Protein 7SO0 (pdb70)

Secondary structure (DSSP, 8-state):
----TT-S-EEEEEESSSS-EEESSEEEETTEEEEPPTT-EEE---HHHHHTSPSSS-EEEEEEEEETTEEEEEEEEEEEES--/---EE-SS--SSPPPGGGEEEEEEE--TTSSS-EEEEEETT--EEEE-TTSHHHHHHHHHHHHHHHS---

Foldseek 3Di:
DFDDQQPDDFFWWDAPDPDTAGAFAWDGGRNDIHGHDFFGKYFPHDVVRVVPDDAPDWDKTFIATGDPRGGHGPVDIGIIGGDD/DLDDADPDADPDADDLQQFDAKDWDPDPVHPDTWIWTQTPVGDTGTHDPPDVSNVVSNVVNVVCVVDPDD

InterPro domains:
  IPR045797 Evasins Class A [PF19429] (38-110)

Structure (mmCIF, N/CA/C/O backbone):
data_7SO0
#
_entry.id   7SO0
#
_cell.length_a   36.785
_cell.length_b   36.785
_cell.length_c   108.682
_cell.angle_alpha   90.000
_cell.angle_beta   90.000
_cell.angle_gamma   120.000
#
_symmetry.space_group_name_H-M   'P 32'
#
loop_
_entity.id
_entity.type
_entity.pdbx_description
1 polymer 'Evasin P974'
2 polymer 'C-C motif chemokine 2'
3 water water
#
loop_
_atom_site.group_PDB
_atom_site.id
_atom_site.type_symbol
_atom_site.label_atom_id
_atom_site.label_alt_id
_atom_site.label_comp_id
_atom_site.label_asym_id
_atom_site.label_entity_id
_atom_site.label_seq_id
_atom_site.pdbx_PDB_ins_code
_atom_site.Cartn_x
_atom_site.Cartn_y
_atom_site.Cartn_z
_atom_site.occupancy
_atom_site.B_iso_or_equiv
_atom_site.auth_seq_id
_atom_site.auth_comp_id
_atom_site.auth_asym_id
_atom_site.auth_atom_id
_atom_site.pdbx_PDB_model_num
ATOM 1 N N . TYR A 1 2 ? 16.82062 -34.82170 -20.87944 1.000 48.98132 2 TYR A N 1
ATOM 2 C CA . TYR A 1 2 ? 16.07139 -33.59635 -21.14423 1.000 45.40058 2 TYR A CA 1
ATOM 3 C C . TYR A 1 2 ? 16.79402 -32.39278 -20.56629 1.000 42.46176 2 TYR A C 1
ATOM 4 O O . TYR A 1 2 ? 16.35552 -31.80162 -19.58111 1.000 45.99786 2 TYR A O 1
ATOM 13 N N . ASP A 1 3 ? 17.90018 -32.02203 -21.19395 1.000 43.43010 3 ASP A N 1
ATOM 14 C CA . ASP A 1 3 ? 18.79689 -31.01963 -20.64460 1.000 47.18796 3 ASP A CA 1
ATOM 15 C C . ASP A 1 3 ? 18.54297 -29.65255 -21.26357 1.000 42.67375 3 ASP A C 1
ATOM 16 O O . ASP A 1 3 ? 18.06449 -29.53428 -22.39399 1.000 50.46215 3 ASP A O 1
ATOM 21 N N . TYR A 1 4 ? 18.86864 -28.61796 -20.49867 1.000 37.92351 4 TYR A N 1
ATOM 22 C CA . TYR A 1 4 ? 18.70975 -27.23927 -20.92439 1.000 32.74081 4 TYR A CA 1
ATOM 23 C C . TYR A 1 4 ? 19.99906 -26.49413 -20.61922 1.000 40.80312 4 TYR A C 1
ATOM 24 O O . TYR A 1 4 ? 20.73646 -26.85682 -19.69845 1.000 39.68006 4 TYR A O 1
ATOM 33 N N . GLY A 1 5 ? 20.27780 -25.46475 -21.41438 1.000 34.55385 5 GLY A N 1
ATOM 34 C CA . GLY A 1 5 ? 21.52168 -24.73788 -21.24992 1.000 32.33924 5 GLY A CA 1
ATOM 35 C C . GLY A 1 5 ? 21.62572 -24.10874 -19.87496 1.000 37.55850 5 GLY A C 1
ATOM 36 O O . GLY A 1 5 ? 20.62730 -23.70691 -19.27135 1.000 35.25640 5 GLY A O 1
ATOM 37 N N . THR A 1 6 ? 22.85828 -24.03032 -19.36655 1.000 33.49846 6 THR A N 1
ATOM 38 C CA . THR A 1 6 ? 23.04131 -23.41751 -18.05634 1.000 32.72877 6 THR A CA 1
ATOM 39 C C . THR A 1 6 ? 22.81902 -21.91283 -18.06414 1.000 34.14404 6 THR A C 1
ATOM 40 O O . THR A 1 6 ? 22.81474 -21.30946 -16.98862 1.000 33.52819 6 THR A O 1
ATOM 44 N N . ASP A 1 7 ? 22.63385 -21.28695 -19.22522 1.000 30.29544 7 ASP A N 1
ATOM 45 C CA . ASP A 1 7 ? 22.37821 -19.85267 -19.26569 1.000 29.36753 7 ASP A CA 1
ATOM 46 C C . ASP A 1 7 ? 20.90339 -19.51789 -19.45666 1.000 29.30017 7 ASP A C 1
ATOM 47 O O . ASP A 1 7 ? 20.57177 -18.35689 -19.72243 1.000 29.79964 7 ASP A O 1
ATOM 52 N N . THR A 1 8 ? 20.01070 -20.49583 -19.31098 1.000 29.01337 8 THR A N 1
ATOM 53 C CA . THR A 1 8 ? 18.60063 -20.30711 -19.62932 1.000 28.23369 8 THR A CA 1
ATOM 54 C C . THR A 1 8 ? 17.70335 -20.14648 -18.40746 1.000 26.31725 8 THR A C 1
ATOM 55 O O . THR A 1 8 ? 16.48624 -19.99728 -18.56814 1.000 24.70350 8 THR A O 1
ATOM 59 N N . CYS A 1 9 ? 18.25339 -20.16337 -17.19770 1.000 26.20344 9 CYS A N 1
ATOM 60 C CA . CYS A 1 9 ? 17.37810 -19.99244 -16.05010 1.000 23.60019 9 CYS A CA 1
ATOM 61 C C . CYS A 1 9 ? 17.06289 -18.51647 -15.82307 1.000 20.22815 9 CYS A C 1
ATOM 62 O O . CYS A 1 9 ? 17.91432 -17.64882 -16.04635 1.000 24.26579 9 CYS A O 1
ATOM 65 N N . PRO A 1 10 ? 15.84805 -18.20810 -15.37004 1.000 22.90477 10 PRO A N 1
ATOM 66 C CA . PRO A 1 10 ? 15.57053 -16.84380 -14.91165 1.000 23.02818 10 PRO A CA 1
ATOM 67 C C . PRO A 1 10 ? 16.46772 -16.49888 -13.73621 1.000 21.46357 10 PRO A C 1
ATOM 68 O O . PRO A 1 10 ? 16.82302 -17.35857 -12.92727 1.000 22.39754 10 PRO A O 1
ATOM 72 N N . PHE A 1 11 ? 16.84060 -15.22381 -13.65235 1.000 21.88809 11 PHE A N 1
ATOM 73 C CA . PHE A 1 11 ? 17.82166 -14.76763 -12.68340 1.000 22.14292 11 PHE A CA 1
ATOM 74 C C . PHE A 1 11 ? 17.22188 -13.71424 -11.75901 1.000 20.91028 11 PHE A C 1
ATOM 75 O O . PHE A 1 11 ? 16.57037 -12.77656 -12.24000 1.000 22.26910 11 PHE A O 1
ATOM 83 N N . PRO A 1 12 ? 17.42365 -13.82128 -10.44402 1.000 23.54273 12 PRO A N 1
ATOM 84 C CA . PRO A 1 12 ? 16.86221 -12.82425 -9.52364 1.000 21.33071 12 PRO A CA 1
ATOM 85 C C . PRO A 1 12 ? 17.44889 -11.44298 -9.77280 1.000 20.59196 12 PRO A C 1
ATOM 86 O O . PRO A 1 12 ? 18.64587 -11.29160 -10.02717 1.000 21.59998 12 PRO A O 1
ATOM 90 N N . VAL A 1 13 ? 16.58704 -10.42639 -9.70154 1.000 21.84816 13 VAL A N 1
ATOM 91 C CA . VAL A 1 13 ? 16.98056 -9.04683 -9.95827 1.000 22.01759 13 VAL A CA 1
ATOM 92 C C . VAL A 1 13 ? 16.36237 -8.13493 -8.90886 1.000 23.89685 13 VAL A C 1
ATOM 93 O O . VAL A 1 13 ? 15.44131 -8.50895 -8.18038 1.000 23.99723 13 VAL A O 1
ATOM 97 N N . LEU A 1 14 ? 16.89215 -6.91533 -8.85527 1.000 22.62469 14 LEU A N 1
ATOM 98 C CA . LEU A 1 14 ? 16.33458 -5.82094 -8.07835 1.000 21.89899 14 LEU A CA 1
ATOM 99 C C . LEU A 1 14 ? 16.16571 -4.62073 -8.99751 1.000 23.33461 14 LEU A C 1
ATOM 100 O O . LEU A 1 14 ? 17.05789 -4.31030 -9.79310 1.000 24.76156 14 LEU A O 1
ATOM 105 N N . ALA A 1 15 ? 15.01559 -3.96403 -8.90305 1.000 23.42732 15 ALA A N 1
ATOM 106 C CA . ALA A 1 15 ? 14.75530 -2.76627 -9.68534 1.000 26.13566 15 ALA A CA 1
ATOM 107 C C . ALA A 1 15 ? 15.31543 -1.53945 -8.97361 1.000 30.17709 15 ALA A C 1
ATOM 108 O O . ALA A 1 15 ? 15.59687 -1.55995 -7.77348 1.000 27.01238 15 ALA A O 1
ATOM 110 N N . ASN A 1 16 ? 15.47774 -0.45964 -9.73204 1.000 26.08530 16 ASN A N 1
ATOM 111 C CA . ASN A 1 16 ? 16.05735 0.76852 -9.20261 1.000 26.88033 16 ASN A CA 1
ATOM 112 C C . ASN A 1 16 ? 15.31385 1.95131 -9.81759 1.000 24.21071 16 ASN A C 1
ATOM 113 O O . ASN A 1 16 ? 14.24878 1.79323 -10.42164 1.000 32.93145 16 ASN A O 1
ATOM 118 N N . LYS A 1 17 ? 15.86630 3.15374 -9.65486 1.000 26.78998 17 LYS A N 1
ATOM 119 C CA . LYS A 1 17 ? 15.27599 4.33514 -10.27381 1.000 31.13478 17 LYS A CA 1
ATOM 120 C C . LYS A 1 17 ? 15.68726 4.52230 -11.72844 1.000 29.78932 17 LYS A C 1
ATOM 121 O O . LYS A 1 17 ? 15.22864 5.48032 -12.35728 1.000 34.99369 17 LYS A O 1
ATOM 125 N N . THR A 1 18 ? 16.52961 3.65225 -12.28104 1.000 27.38475 18 THR A N 1
ATOM 126 C CA . THR A 1 18 ? 16.81048 3.70264 -13.70717 1.000 35.42215 18 THR A CA 1
ATOM 127 C C . THR A 1 18 ? 15.77578 2.86237 -14.45275 1.000 35.62224 18 THR A C 1
ATOM 128 O O . THR A 1 18 ? 14.83200 2.32907 -13.86520 1.000 33.80664 18 THR A O 1
ATOM 132 N N . ASN A 1 19 ? 15.95156 2.73237 -15.76488 1.000 31.24334 19 ASN A N 1
ATOM 133 C CA . ASN A 1 19 ? 15.01572 1.96965 -16.57856 1.000 28.94676 19 ASN A CA 1
ATOM 134 C C . ASN A 1 19 ? 15.34745 0.48542 -16.65463 1.000 31.52955 19 ASN A C 1
ATOM 135 O O . ASN A 1 19 ? 14.62161 -0.25593 -17.32351 1.000 30.19394 19 ASN A O 1
ATOM 140 N N . LYS A 1 20 ? 16.40826 0.02380 -15.99338 1.000 31.50031 20 LYS A N 1
ATOM 141 C CA . LYS A 1 20 ? 16.79224 -1.38118 -16.06430 1.000 29.80026 20 LYS A CA 1
ATOM 142 C C . LYS A 1 20 ? 17.12391 -1.91246 -14.67888 1.000 28.95992 20 LYS A C 1
ATOM 143 O O . LYS A 1 20 ? 17.85585 -1.27107 -13.91914 1.000 27.90894 20 LYS A O 1
ATOM 149 N N . ALA A 1 21 ? 16.57968 -3.08377 -14.35895 1.000 23.35342 21 ALA A N 1
ATOM 150 C CA . ALA A 1 21 ? 16.93198 -3.78202 -13.13660 1.000 24.17713 21 ALA A CA 1
ATOM 151 C C . ALA A 1 21 ? 18.33791 -4.36737 -13.25474 1.000 27.05428 21 ALA A C 1
ATOM 152 O O . ALA A 1 21 ? 18.93579 -4.41909 -14.33463 1.000 25.65564 21 ALA A O 1
ATOM 154 N N . LYS A 1 22 ? 18.87019 -4.81446 -12.12255 1.000 21.93446 22 LYS A N 1
ATOM 155 C CA . LYS A 1 22 ? 20.21104 -5.37561 -12.07983 1.000 23.57227 22 LYS A CA 1
ATOM 156 C C . LYS A 1 22 ? 20.20407 -6.71248 -11.35604 1.000 22.64025 22 LYS A C 1
ATOM 157 O O . LYS A 1 22 ? 19.35691 -6.97698 -10.50026 1.000 21.94457 22 LYS A O 1
ATOM 163 N N . ALA A 1 23 ? 21.18240 -7.54320 -11.69628 1.000 22.47853 23 ALA A N 1
ATOM 164 C CA . ALA A 1 23 ? 21.23505 -8.89886 -11.17415 1.000 19.25735 23 ALA A CA 1
ATOM 165 C C . ALA A 1 23 ? 21.60529 -8.92448 -9.69497 1.000 23.80827 23 ALA A C 1
ATOM 166 O O . ALA A 1 23 ? 22.40910 -8.11775 -9.21768 1.000 25.66952 23 ALA A O 1
ATOM 168 N N . VAL A 1 24 ? 21.02038 -9.87678 -8.97119 1.000 21.49578 24 VAL A N 1
ATOM 169 C CA . VAL A 1 24 ? 21.39511 -10.15104 -7.58540 1.000 24.32530 24 VAL A CA 1
ATOM 170 C C . VAL A 1 24 ? 22.55924 -11.13572 -7.63297 1.000 24.37554 24 VAL A C 1
ATOM 171 O O . VAL A 1 24 ? 22.36498 -12.33489 -7.83985 1.000 25.94653 24 VAL A O 1
ATOM 175 N N . GLY A 1 25 ? 23.77478 -10.63433 -7.44454 1.000 25.45866 25 GLY A N 1
ATOM 176 C CA . GLY A 1 25 ? 24.95172 -11.45600 -7.63779 1.000 30.51427 25 GLY A CA 1
ATOM 177 C C . GLY A 1 25 ? 25.14655 -11.73769 -9.11933 1.000 31.17352 25 GLY A C 1
ATOM 178 O O . GLY A 1 25 ? 24.43131 -11.23138 -9.98517 1.000 30.17491 25 GLY A O 1
ATOM 179 N N . CYS A 1 26 ? 26.13851 -12.57776 -9.41264 1.000 28.02719 26 CYS A N 1
ATOM 180 C CA . CYS A 1 26 ? 26.49650 -12.85317 -10.79966 1.000 27.44527 26 CYS A CA 1
ATOM 181 C C . CYS A 1 26 ? 26.50062 -14.33363 -11.14512 1.000 30.21770 26 CYS A C 1
ATOM 182 O O . CYS A 1 26 ? 26.92121 -14.69557 -12.25122 1.000 29.69291 26 CYS A O 1
ATOM 185 N N . HIS A 1 27 ? 26.04662 -15.20030 -10.24574 1.000 32.93617 27 HIS A N 1
ATOM 186 C CA . HIS A 1 27 ? 26.02760 -16.61904 -10.55591 1.000 29.79901 27 HIS A CA 1
ATOM 187 C C . HIS A 1 27 ? 24.94589 -17.31055 -9.74267 1.000 33.83694 27 HIS A C 1
ATOM 188 O O . HIS A 1 27 ? 24.54057 -16.83353 -8.67898 1.000 30.30982 27 HIS A O 1
ATOM 195 N N . GLN A 1 28 ? 24.48679 -18.44484 -10.26216 1.000 31.16462 28 GLN A N 1
ATOM 196 C CA . GLN A 1 28 ? 23.54257 -19.29807 -9.55912 1.000 30.98688 28 GLN A CA 1
ATOM 197 C C . GLN A 1 28 ? 23.57633 -20.66957 -10.21301 1.000 33.21474 28 GLN A C 1
ATOM 198 O O . GLN A 1 28 ? 24.02324 -20.82240 -11.35337 1.000 30.44072 28 GLN A O 1
ATOM 204 N N . LYS A 1 29 ? 23.11026 -21.66926 -9.47194 1.000 32.13741 29 LYS A N 1
ATOM 205 C CA . LYS A 1 29 ? 22.93703 -22.98933 -10.05738 1.000 33.69239 29 LYS A CA 1
ATOM 206 C C . LYS A 1 29 ? 21.84713 -22.93725 -11.11858 1.000 36.13247 29 LYS A C 1
ATOM 207 O O . LYS A 1 29 ? 20.81036 -22.29234 -10.93807 1.000 31.19330 29 LYS A O 1
ATOM 210 N N . CYS A 1 30 ? 22.09477 -23.60100 -12.24273 1.000 33.23929 30 CYS A N 1
ATOM 211 C CA . CYS A 1 30 ? 21.13021 -23.61333 -13.33531 1.000 30.82607 30 CYS A CA 1
ATOM 212 C C . CYS A 1 30 ? 21.33005 -24.87866 -14.14867 1.000 34.66439 30 CYS A C 1
ATOM 213 O O . CYS A 1 30 ? 22.39156 -25.06372 -14.75229 1.000 33.59744 30 CYS A O 1
ATOM 216 N N . ASN A 1 31 ? 20.31368 -25.74195 -14.15068 1.000 33.26273 31 ASN A N 1
ATOM 217 C CA . ASN A 1 31 ? 20.29359 -26.94246 -14.98408 1.000 38.21746 31 ASN A CA 1
ATOM 218 C C . ASN A 1 31 ? 21.54039 -27.79705 -14.76155 1.000 46.83354 31 ASN A C 1
ATOM 219 O O . ASN A 1 31 ? 22.16047 -28.28662 -15.70861 1.000 47.40397 31 ASN A O 1
ATOM 224 N N . GLY A 1 32 ? 21.91793 -27.96477 -13.49387 1.000 43.66699 32 GLY A N 1
ATOM 225 C CA . GLY A 1 32 ? 23.03429 -28.80819 -13.12222 1.000 51.53629 32 GLY A CA 1
ATOM 226 C C . GLY A 1 32 ? 24.40153 -28.16893 -13.22097 1.000 48.56414 32 GLY A C 1
ATOM 227 O O . GLY A 1 32 ? 25.39644 -28.82497 -12.88361 1.000 53.71663 32 GLY A O 1
ATOM 228 N N . GLY A 1 33 ? 24.48963 -26.91943 -13.66875 1.000 37.91698 33 GLY A N 1
ATOM 229 C CA . GLY A 1 33 ? 25.76942 -26.25234 -13.79555 1.000 42.99889 33 GLY A CA 1
ATOM 230 C C . GLY A 1 33 ? 25.77458 -24.86132 -13.20066 1.000 41.60028 33 GLY A C 1
ATOM 231 O O . GLY A 1 33 ? 24.80990 -24.45616 -12.54554 1.000 39.85190 33 GLY A O 1
ATOM 232 N N . ASP A 1 34 ? 26.85400 -24.11618 -13.42674 1.000 40.99339 34 ASP A N 1
ATOM 233 C CA . ASP A 1 34 ? 27.02075 -22.78125 -12.86282 1.000 40.11029 34 ASP A CA 1
ATOM 234 C C . ASP A 1 34 ? 26.70001 -21.73826 -13.92967 1.000 40.88297 34 ASP A C 1
ATOM 235 O O . ASP A 1 34 ? 27.45842 -21.56235 -14.88929 1.000 42.74162 34 ASP A O 1
ATOM 240 N N . GLN A 1 35 ? 25.57460 -21.05083 -13.75441 1.000 32.57292 35 GLN A N 1
ATOM 241 C CA . GLN A 1 35 ? 25.18421 -19.93771 -14.61257 1.000 29.91293 35 GLN A CA 1
ATOM 242 C C . GLN A 1 35 ? 25.93638 -18.69021 -14.16865 1.000 30.43312 35 GLN A C 1
ATOM 243 O O . GLN A 1 35 ? 25.59712 -18.09023 -13.14601 1.000 33.51892 35 GLN A O 1
ATOM 249 N N . LYS A 1 36 ? 26.96273 -18.30284 -14.92222 1.000 36.56648 36 LYS A N 1
ATOM 250 C CA . LYS A 1 36 ? 27.69698 -17.06729 -14.67552 1.000 29.33903 36 LYS A CA 1
ATOM 251 C C . LYS A 1 36 ? 27.21909 -16.01895 -15.67101 1.000 34.50163 36 LYS A C 1
ATOM 252 O O . LYS A 1 36 ? 27.26748 -16.24708 -16.88370 1.000 32.00275 36 LYS A O 1
ATOM 258 N N . 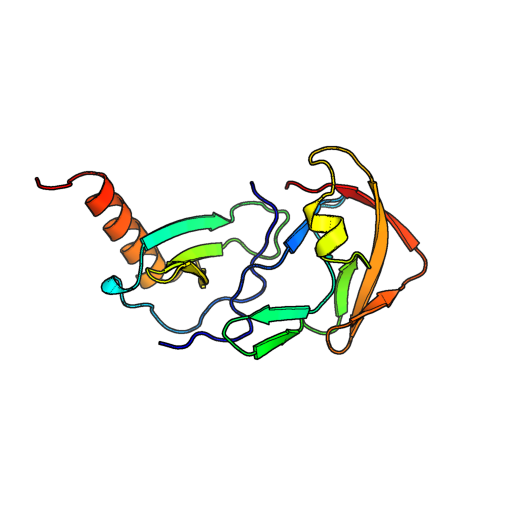LEU A 1 37 ? 26.76811 -14.87489 -15.16925 1.000 29.23115 37 LEU A N 1
ATOM 259 C CA . LEU A 1 37 ? 26.37850 -13.80996 -16.07815 1.000 29.12311 37 LEU A CA 1
ATOM 260 C C . 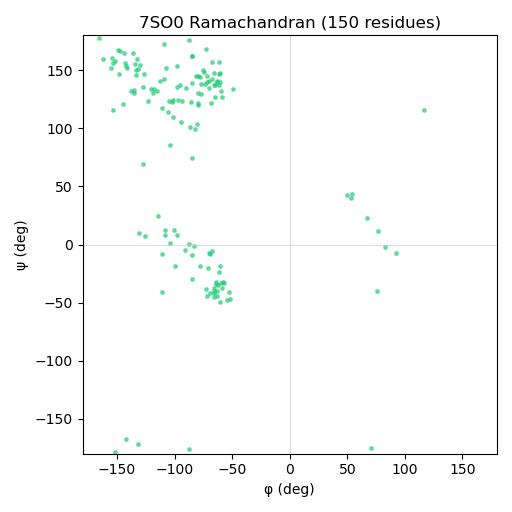LEU A 1 37 ? 27.60579 -13.26472 -16.80817 1.000 33.78973 37 LEU A C 1
ATOM 261 O O . LEU A 1 37 ? 28.74504 -13.39821 -16.35243 1.000 33.07870 37 LEU A O 1
ATOM 266 N N . THR A 1 38 ? 27.36317 -12.65663 -17.96727 1.000 32.28124 38 THR A N 1
ATOM 267 C CA . THR A 1 38 ? 28.46326 -12.17563 -18.79187 1.000 34.89944 38 THR A CA 1
ATOM 268 C C . THR A 1 38 ? 29.24475 -11.08669 -18.06582 1.000 36.09479 38 THR A C 1
ATOM 269 O O . THR A 1 38 ? 28.66999 -10.24775 -17.36592 1.000 30.34230 38 THR A O 1
ATOM 273 N N . ASP A 1 39 ? 30.56922 -11.12574 -18.22196 1.000 38.97114 39 ASP A N 1
ATOM 274 C CA . ASP A 1 39 ? 31.44120 -10.08211 -17.69793 1.000 39.12401 39 ASP A CA 1
ATOM 275 C C . ASP A 1 39 ? 30.92576 -8.70417 -18.09071 1.000 38.00651 39 ASP A C 1
ATOM 276 O O . ASP A 1 39 ? 30.56674 -8.46681 -19.24694 1.000 37.27702 39 ASP A O 1
ATOM 281 N N . GLY A 1 40 ? 30.88943 -7.79629 -17.11955 1.000 34.20981 40 GLY A N 1
ATOM 282 C CA . GLY A 1 40 ? 30.41644 -6.44827 -17.34056 1.000 35.75833 40 GLY A CA 1
ATOM 283 C C . GLY A 1 40 ? 28.94393 -6.23964 -17.06165 1.000 35.15448 40 GLY A C 1
ATOM 284 O O . GLY A 1 40 ? 28.47907 -5.09462 -17.11014 1.000 34.41968 40 GLY A O 1
ATOM 285 N N . THR A 1 41 ? 28.19916 -7.30697 -16.78404 1.000 27.69140 41 THR A N 1
ATOM 286 C CA . THR A 1 41 ? 26.80610 -7.16529 -16.38558 1.000 29.29034 41 THR A CA 1
ATOM 287 C C . THR A 1 41 ? 26.70691 -6.36962 -15.09105 1.000 30.80972 41 THR A C 1
ATOM 288 O O . THR A 1 41 ? 27.49167 -6.56771 -14.16005 1.000 28.96634 41 THR A O 1
ATOM 292 N N . ALA A 1 42 ? 25.74050 -5.45609 -15.03890 1.000 30.00688 42 ALA A N 1
ATOM 293 C CA . ALA A 1 42 ? 25.47730 -4.70474 -13.82076 1.000 26.79108 42 ALA A CA 1
ATOM 294 C C . ALA A 1 42 ? 24.79625 -5.59778 -12.79317 1.000 29.70744 42 ALA A C 1
ATOM 295 O O . ALA A 1 42 ? 23.90055 -6.38000 -13.12477 1.000 27.39165 42 ALA A O 1
ATOM 297 N N . CYS A 1 43 ? 25.22220 -5.47460 -11.53917 1.000 26.40295 43 CYS A N 1
ATOM 298 C CA . CYS A 1 43 ? 24.74153 -6.35809 -10.48990 1.000 24.72722 43 CYS A CA 1
ATOM 299 C C . CYS A 1 43 ? 24.73874 -5.61668 -9.16202 1.000 26.84441 43 CYS A C 1
ATOM 300 O O . CYS A 1 43 ? 25.30920 -4.53004 -9.02528 1.000 24.90109 43 CYS A O 1
ATOM 303 N N . TYR A 1 44 ? 24.08103 -6.22345 -8.17965 1.000 25.15277 44 TYR A N 1
ATOM 304 C CA . TYR A 1 44 ? 24.13179 -5.77940 -6.79642 1.000 26.37539 44 TYR A CA 1
ATOM 305 C C . TYR A 1 44 ? 24.86060 -6.81844 -5.95852 1.000 27.07654 44 TYR A C 1
ATOM 306 O O . TYR A 1 44 ? 24.68179 -8.02515 -6.14846 1.000 26.97366 44 TYR A O 1
ATOM 315 N N . VAL A 1 45 ? 25.67721 -6.33742 -5.02446 1.000 28.55908 45 VAL A N 1
ATOM 316 C CA . VAL A 1 45 ? 26.47725 -7.22566 -4.16230 1.000 27.96299 45 VAL A CA 1
ATOM 317 C C . VAL A 1 45 ? 25.56664 -7.61014 -3.00822 1.000 30.75931 45 VAL A C 1
ATOM 318 O O . VAL A 1 45 ? 25.69190 -7.14462 -1.87226 1.000 29.99247 45 VAL A O 1
ATOM 322 N N . VAL A 1 46 ? 24.61331 -8.48747 -3.30635 1.000 31.28949 46 VAL A N 1
ATOM 323 C CA . VAL A 1 46 ? 23.57604 -8.88807 -2.36639 1.000 29.30136 46 VAL A CA 1
ATOM 324 C C . VAL A 1 46 ? 23.44440 -10.40027 -2.44523 1.000 30.78131 46 VAL A C 1
ATOM 325 O O . VAL A 1 46 ? 23.34535 -10.96057 -3.54092 1.000 32.95675 46 VAL A O 1
ATOM 329 N N . GLU A 1 47 ? 23.46101 -11.06784 -1.29895 1.000 37.86189 47 GLU A N 1
ATOM 330 C CA . GLU A 1 47 ? 23.35108 -12.51604 -1.33009 1.000 38.55429 47 GLU A CA 1
ATOM 331 C C . GLU A 1 47 ? 21.89441 -12.92941 -1.52333 1.000 39.91827 47 GLU A C 1
ATOM 332 O O . GLU A 1 47 ? 20.96683 -12.24846 -1.07759 1.000 34.05904 47 GLU A O 1
ATOM 338 N N . ARG A 1 48 ? 21.70714 -14.02645 -2.26314 1.000 37.21286 48 ARG A N 1
ATOM 339 C CA . ARG A 1 48 ? 20.36945 -14.52856 -2.57461 1.000 43.13722 48 ARG A CA 1
ATOM 340 C C . ARG A 1 48 ? 19.52011 -14.71566 -1.32409 1.000 35.17438 48 ARG A C 1
ATOM 341 O O . ARG A 1 48 ? 18.32241 -14.41307 -1.31850 1.000 38.63270 48 ARG A O 1
ATOM 349 N N . LYS A 1 49 ? 20.13580 -15.22259 -0.26608 1.000 42.80714 49 LYS A N 1
ATOM 350 C CA . LYS A 1 49 ? 19.48423 -15.46037 1.00615 1.000 42.13233 49 LYS A CA 1
ATOM 351 C C . LYS A 1 49 ? 19.01001 -14.16978 1.66641 1.000 43.18970 49 LYS A C 1
ATOM 352 O O . LYS A 1 49 ? 17.97967 -14.16620 2.35174 1.000 39.26750 49 LYS A O 1
ATOM 358 N N . VAL A 1 50 ? 19.74762 -13.07256 1.48820 1.000 42.92412 50 VAL A N 1
ATOM 359 C CA . VAL A 1 50 ? 19.24859 -11.76858 1.92679 1.000 39.52328 50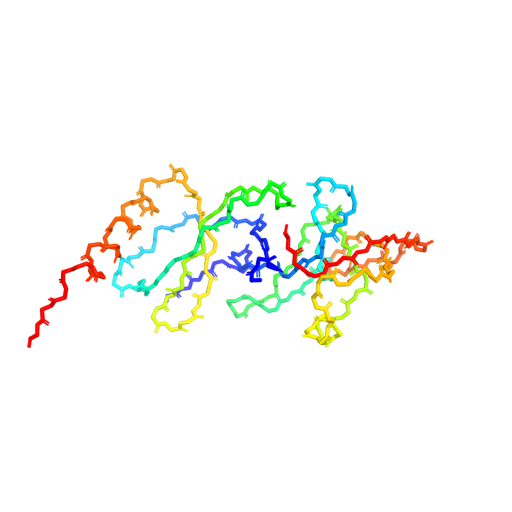 VAL A CA 1
ATOM 360 C C . VAL A 1 50 ? 18.12361 -11.29675 1.01116 1.000 39.49736 50 VAL A C 1
ATOM 361 O O . VAL A 1 50 ? 17.07760 -10.81646 1.46976 1.000 34.95259 50 VAL A O 1
ATOM 365 N N . TRP A 1 51 ? 18.32027 -11.44554 -0.30097 1.000 31.11070 51 TRP A N 1
ATOM 366 C CA . TRP A 1 51 ? 17.30071 -11.05613 -1.26950 1.000 28.47217 51 TRP A CA 1
ATOM 367 C C . TRP A 1 51 ? 15.99317 -11.80547 -1.03096 1.000 27.87432 51 TRP A C 1
ATOM 368 O O . TRP A 1 51 ? 14.90745 -11.22930 -1.17160 1.000 28.48916 51 TRP A O 1
ATOM 379 N N . ASP A 1 52 ? 16.07777 -13.08767 -0.65123 1.000 32.62565 52 ASP A N 1
ATOM 380 C CA . ASP A 1 52 ? 14.87320 -13.88356 -0.41240 1.000 33.73117 52 ASP A CA 1
ATOM 381 C C . ASP A 1 52 ? 13.97200 -13.25968 0.64039 1.000 38.12226 52 ASP A C 1
ATOM 382 O O . ASP A 1 52 ? 12.74519 -13.39200 0.56528 1.000 42.37090 52 ASP A O 1
ATOM 387 N N . ARG A 1 53 ? 14.55444 -12.59212 1.63085 1.000 38.00014 53 ARG A N 1
ATOM 388 C CA . ARG A 1 53 ? 13.80084 -12.05352 2.75165 1.000 38.12422 53 ARG A CA 1
ATOM 389 C C . ARG A 1 53 ? 13.69807 -10.53313 2.71519 1.000 40.82142 53 ARG A C 1
ATOM 390 O O . ARG A 1 53 ? 13.22255 -9.93345 3.68575 1.000 36.86884 53 ARG A O 1
ATOM 398 N N . MET A 1 54 ? 14.12790 -9.88883 1.63049 1.000 32.94297 54 MET A N 1
ATOM 399 C CA . MET A 1 54 ? 13.86920 -8.46151 1.51007 1.000 32.53805 54 MET A CA 1
ATOM 400 C C . MET A 1 54 ? 12.37487 -8.20427 1.40829 1.000 36.90197 54 MET A C 1
ATOM 401 O O . MET A 1 54 ? 11.64623 -8.91172 0.70705 1.000 38.57130 54 MET A O 1
ATOM 406 N N . THR A 1 55 ? 11.92810 -7.18802 2.11908 1.000 31.18064 55 THR A N 1
ATOM 407 C CA . THR A 1 55 ? 10.53669 -6.78174 2.06804 1.000 34.75147 55 THR A CA 1
ATOM 408 C C . THR A 1 55 ? 10.23888 -6.21013 0.69012 1.000 33.58942 55 THR A C 1
ATOM 409 O O . THR A 1 55 ? 10.90794 -5.25703 0.27064 1.000 36.24347 55 THR A O 1
ATOM 413 N N . PRO A 1 56 ? 9.28122 -6.75641 -0.05181 1.000 41.67388 56 PRO A N 1
ATOM 414 C CA . PRO A 1 56 ? 8.96167 -6.18995 -1.36445 1.000 40.15305 56 PRO A CA 1
ATOM 415 C C . PRO A 1 56 ? 8.48269 -4.75281 -1.23523 1.000 44.17858 56 PRO A C 1
ATOM 416 O O . PRO A 1 56 ? 8.04255 -4.30986 -0.17226 1.000 42.26698 56 PRO A O 1
ATOM 420 N N . MET A 1 57 ? 8.62798 -4.01504 -2.33889 1.000 41.15124 57 MET A N 1
ATOM 421 C CA . MET A 1 57 ? 8.16633 -2.63476 -2.48271 1.000 47.50243 57 MET A CA 1
ATOM 422 C C . MET A 1 57 ? 9.05637 -1.61735 -1.76873 1.000 50.79287 57 MET A C 1
ATOM 423 O O . MET A 1 57 ? 9.30477 -0.53781 -2.31157 1.000 56.82608 57 MET A O 1
ATOM 425 N 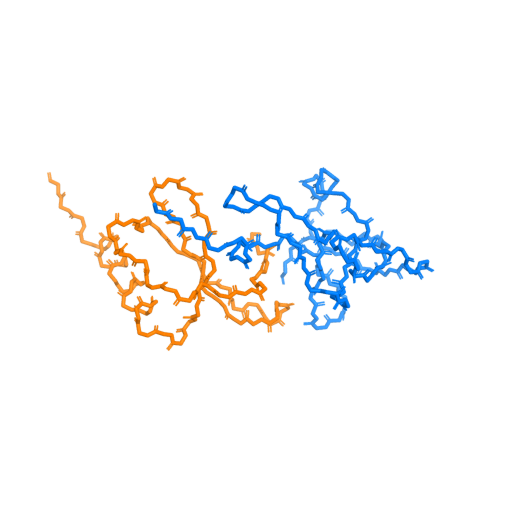N . LEU A 1 58 ? 9.54302 -1.92648 -0.56994 1.000 48.35497 58 LEU A N 1
ATOM 426 C CA . LEU A 1 58 ? 10.33067 -0.95247 0.17409 1.000 37.31252 58 LEU A CA 1
ATOM 427 C C . LEU A 1 58 ? 11.68649 -0.73109 -0.48264 1.000 32.76084 58 LEU A C 1
ATOM 428 O O . LEU A 1 58 ? 12.33238 -1.67302 -0.96166 1.000 33.85735 58 LEU A O 1
ATOM 433 N N . TRP A 1 59 ? 12.11997 0.53045 -0.48033 1.000 33.37960 59 TRP A N 1
ATOM 434 C CA . TRP A 1 59 ? 13.42425 0.88285 -1.01529 1.000 30.32190 59 TRP A CA 1
ATOM 435 C C . TRP A 1 59 ? 14.51193 0.56037 -0.00322 1.000 33.27670 59 TRP A C 1
ATOM 436 O O . TRP A 1 59 ? 14.41752 0.90729 1.17715 1.000 29.48361 59 TRP A O 1
ATOM 447 N N . TYR A 1 60 ? 15.52995 -0.13591 -0.47626 1.000 32.00888 60 TYR A N 1
ATOM 448 C CA . TYR A 1 60 ? 16.73813 -0.40785 0.27481 1.000 32.91560 60 TYR A CA 1
ATOM 449 C C . TYR A 1 60 ? 17.86657 0.39516 -0.32482 1.000 37.73480 60 TYR A C 1
ATOM 450 O O . TYR A 1 60 ? 17.73426 0.97289 -1.41406 1.000 32.73461 60 TYR A O 1
ATOM 459 N N . GLU A 1 61 ? 19.01050 0.37230 0.35233 1.000 29.68320 61 GLU A N 1
ATOM 460 C CA . GLU A 1 61 ? 20.22303 0.82012 -0.31229 1.000 32.97668 61 GLU A CA 1
ATOM 461 C C . GLU A 1 61 ? 21.08017 -0.37941 -0.69327 1.000 33.48041 61 GLU A C 1
ATOM 462 O O . GLU A 1 61 ? 21.51907 -1.15530 0.16467 1.000 38.23665 61 GLU A O 1
ATOM 468 N N . CYS A 1 62 ? 21.38702 -0.47920 -1.97451 1.000 32.40724 62 CYS A N 1
ATOM 469 C CA . CYS A 1 62 ? 22.08934 -1.61818 -2.50082 1.000 32.15674 62 CYS A CA 1
ATOM 470 C C . CYS A 1 62 ? 23.49755 -1.22973 -2.88798 1.000 30.38622 62 CYS A C 1
ATOM 471 O O . CYS A 1 62 ? 23.72485 -0.13102 -3.40276 1.000 30.42145 62 CYS A O 1
ATOM 474 N N . PRO A 1 63 ? 24.44879 -2.12947 -2.64335 1.000 29.66626 63 PRO A N 1
ATOM 475 C CA . PRO A 1 63 ? 25.81049 -1.92962 -3.15923 1.000 29.91426 63 PRO A CA 1
ATOM 476 C C . PRO A 1 63 ? 25.89416 -2.31861 -4.62339 1.000 27.94307 63 PRO A C 1
ATOM 477 O O . PRO A 1 63 ? 25.59472 -3.45799 -4.99625 1.000 27.96012 63 PRO A O 1
ATOM 481 N N . LEU A 1 64 ? 26.29713 -1.36728 -5.46279 1.000 26.25374 64 LEU A N 1
ATOM 482 C CA . LEU A 1 64 ? 26.46306 -1.60436 -6.88804 1.000 28.60355 64 LEU A CA 1
ATOM 483 C C . LEU A 1 64 ? 27.71241 -2.41984 -7.16488 1.000 34.41001 64 LEU A C 1
ATOM 484 O O . LEU A 1 64 ? 28.72197 -2.30282 -6.46754 1.000 31.47815 64 LEU A O 1
ATOM 489 N N . GLY A 1 65 ? 27.64814 -3.21982 -8.22162 1.000 31.98252 65 GLY A N 1
ATOM 490 C CA . GLY A 1 65 ? 28.80572 -3.96552 -8.66152 1.000 34.50375 65 GLY A CA 1
ATOM 491 C C . GLY A 1 65 ? 28.80707 -4.26021 -10.14641 1.000 31.10788 65 GLY A C 1
ATOM 492 O O . GLY A 1 65 ? 27.89094 -3.85907 -10.87016 1.000 30.21052 65 GLY A O 1
ATOM 493 N N . GLU A 1 66 ? 29.83709 -4.97254 -10.60356 1.000 31.35396 66 GLU A N 1
ATOM 494 C CA . GLU A 1 66 ? 29.98999 -5.37629 -11.99490 1.000 34.70703 66 GLU A CA 1
ATOM 495 C C . GLU A 1 66 ? 30.46911 -6.81758 -12.02979 1.000 37.38098 66 GLU A C 1
ATOM 496 O O . GLU A 1 66 ? 31.42007 -7.17040 -11.32616 1.000 36.01234 66 GLU A O 1
ATOM 502 N N . CYS A 1 67 ? 29.82076 -7.64092 -12.84881 1.000 31.97035 67 CYS A N 1
ATOM 503 C CA . CYS A 1 67 ? 30.17545 -9.05079 -12.91812 1.000 33.33484 67 CYS A CA 1
ATOM 504 C C . CYS A 1 67 ? 31.53642 -9.24736 -13.57347 1.000 34.13473 67 CYS A C 1
ATOM 505 O O . CYS A 1 67 ? 31.84300 -8.65142 -14.61082 1.000 35.40076 67 CYS A O 1
ATOM 508 N N . LYS A 1 68 ? 32.35421 -10.09447 -12.95281 1.000 38.99912 68 LYS A N 1
ATOM 509 C CA . LYS A 1 68 ? 33.57915 -10.60260 -13.55972 1.000 39.69551 68 LYS A CA 1
ATOM 510 C C . LYS A 1 68 ? 33.76275 -12.03936 -13.09626 1.000 45.35225 68 LYS A C 1
ATOM 511 O O . LYS A 1 68 ? 33.83586 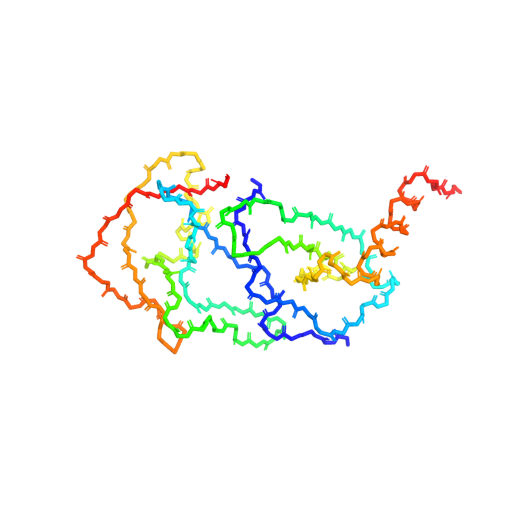-12.29701 -11.89048 1.000 46.61305 68 LYS A O 1
ATOM 513 N N . ASN A 1 69 ? 33.81641 -12.96523 -14.05594 1.000 42.72606 69 ASN A N 1
ATOM 514 C CA . ASN A 1 69 ? 33.92105 -14.40370 -13.79273 1.000 49.93244 69 ASN A CA 1
ATOM 515 C C . ASN A 1 69 ? 32.88177 -14.86715 -12.77310 1.000 48.73393 69 ASN A C 1
ATOM 516 O O . ASN A 1 69 ? 33.17125 -15.65530 -11.87070 1.000 44.53921 69 ASN A O 1
ATOM 521 N N . GLY A 1 70 ? 31.65599 -14.36903 -12.91404 1.000 42.34032 70 GLY A N 1
ATOM 522 C CA . GLY A 1 70 ? 30.56540 -14.81728 -12.07366 1.000 42.02279 70 GLY A CA 1
ATOM 523 C C . GLY A 1 70 ? 30.54578 -14.26218 -10.66842 1.000 38.16641 70 GLY A C 1
ATOM 524 O O . GLY A 1 70 ? 29.77346 -14.75564 -9.83977 1.000 36.92507 70 GLY A O 1
ATOM 525 N N . VAL A 1 71 ? 31.36184 -13.25537 -10.36940 1.000 38.36044 71 VAL A N 1
ATOM 526 C CA . VAL A 1 71 ? 31.38446 -12.60850 -9.06322 1.000 37.66163 71 VAL A CA 1
ATOM 527 C C . VAL A 1 71 ? 30.99213 -11.15149 -9.25541 1.000 33.42640 71 VAL A C 1
ATOM 528 O O . VAL A 1 71 ? 31.48894 -10.48870 -10.17331 1.000 34.20360 71 VAL A O 1
ATOM 532 N N . CYS A 1 72 ? 30.09694 -10.65819 -8.40254 1.000 31.47192 72 CYS A N 1
ATOM 533 C CA . CYS A 1 72 ? 29.70066 -9.25184 -8.43905 1.000 30.23644 72 CYS A CA 1
ATOM 534 C C . CYS A 1 72 ? 30.74469 -8.44272 -7.68231 1.000 34.51267 72 CYS A C 1
ATOM 535 O O . CYS A 1 72 ? 30.73379 -8.38286 -6.45042 1.000 36.02841 72 CYS A O 1
ATOM 538 N N . GLU A 1 73 ? 31.65644 -7.82051 -8.42426 1.000 37.14475 73 GLU A N 1
ATOM 539 C CA . GLU A 1 73 ? 32.75518 -7.08144 -7.81918 1.000 42.28698 73 GLU A CA 1
ATOM 540 C C . GLU A 1 73 ? 32.27547 -5.73084 -7.30436 1.000 42.74169 73 GLU A C 1
ATOM 541 O O . GLU A 1 73 ? 31.62689 -4.97144 -8.03041 1.000 32.79329 73 GLU A O 1
ATOM 547 N N . ASP A 1 74 ? 32.61264 -5.43712 -6.04961 1.000 38.63252 74 ASP A N 1
ATOM 548 C CA . ASP A 1 74 ? 32.13177 -4.23799 -5.37490 1.000 36.45361 74 ASP A CA 1
ATOM 549 C C . ASP A 1 74 ? 32.66625 -2.97600 -6.03953 1.000 42.97925 74 ASP A C 1
ATOM 550 O O . ASP A 1 74 ? 33.87844 -2.81334 -6.20571 1.000 42.80115 74 ASP A O 1
ATOM 555 N N . LEU A 1 75 ? 31.75898 -2.06897 -6.40154 1.000 36.72619 75 LEU A N 1
ATOM 556 C CA . LEU A 1 75 ? 32.13926 -0.78611 -6.97677 1.000 39.31745 75 LEU A CA 1
ATOM 557 C C . LEU A 1 75 ? 32.15002 0.34543 -5.95934 1.000 44.10741 75 LEU A C 1
ATOM 558 O O . LEU A 1 75 ? 32.31276 1.50655 -6.34948 1.000 44.20180 75 LEU A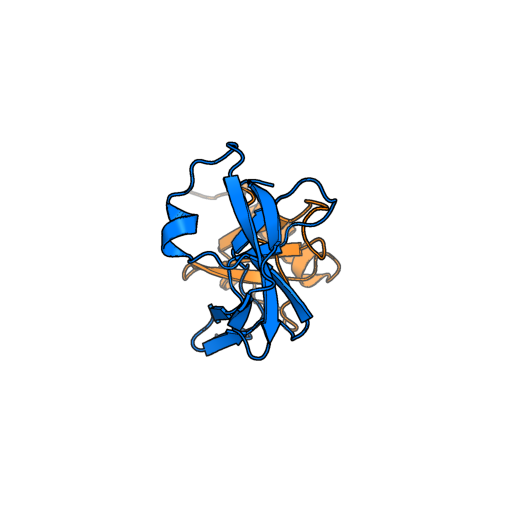 O 1
ATOM 563 N N . ARG A 1 76 ? 31.99580 0.03413 -4.67051 1.000 36.98286 76 ARG A N 1
ATOM 564 C CA . ARG A 1 76 ? 32.05202 1.03633 -3.60712 1.000 40.66562 76 ARG A CA 1
ATOM 565 C C . ARG A 1 76 ? 31.09013 2.19051 -3.88471 1.000 46.97306 76 ARG A C 1
ATOM 566 O O . ARG A 1 76 ? 31.40735 3.36351 -3.67204 1.000 46.11774 76 ARG A O 1
ATOM 568 N N . LYS A 1 77 ? 29.90484 1.84848 -4.38806 1.000 42.67173 77 LYS A N 1
ATOM 569 C CA . LYS A 1 77 ? 28.83754 2.80642 -4.63590 1.000 41.82672 77 LYS A CA 1
ATOM 570 C C . LYS A 1 77 ? 27.50057 2.18515 -4.26695 1.000 39.04952 77 LYS A C 1
ATOM 571 O O . LYS A 1 77 ? 27.31842 0.97037 -4.34439 1.000 36.25406 77 LYS A O 1
ATOM 577 N N . LYS A 1 78 ? 26.55881 3.04173 -3.89127 1.000 40.89899 78 LYS A N 1
ATOM 578 C CA . LYS A 1 78 ? 25.25748 2.63952 -3.37293 1.000 36.26791 78 LYS A CA 1
ATOM 579 C C . LYS A 1 78 ? 24.14574 3.31087 -4.16481 1.000 39.05405 78 LYS A C 1
ATOM 580 O O . LYS A 1 78 ? 24.29733 4.45257 -4.61182 1.000 41.64360 78 LYS A O 1
ATOM 586 N N . GLU A 1 79 ? 23.01420 2.61837 -4.32446 1.000 30.35461 79 GLU A N 1
ATOM 587 C CA . GLU A 1 79 ? 21.87076 3.26404 -4.95378 1.000 32.84047 79 GLU A CA 1
ATOM 588 C C . GLU A 1 79 ? 20.58261 2.60807 -4.48396 1.000 31.05480 79 GLU A C 1
ATOM 589 O O . GLU A 1 79 ? 20.57050 1.47197 -3.99611 1.000 31.36513 79 GLU A O 1
ATOM 595 N N . ASP A 1 80 ? 19.49491 3.35509 -4.65470 1.000 35.55645 80 ASP A N 1
ATOM 596 C CA . ASP A 1 80 ? 18.16915 2.88382 -4.28563 1.000 28.95497 80 ASP A CA 1
ATOM 597 C C . ASP A 1 80 ? 17.81188 1.62119 -5.06132 1.000 30.55758 80 ASP A C 1
ATOM 598 O O . ASP A 1 80 ? 17.96053 1.56452 -6.28471 1.000 32.29779 80 ASP A O 1
ATOM 603 N N . CYS A 1 81 ? 17.32442 0.60769 -4.34615 1.000 29.24875 81 CYS A N 1
ATOM 604 C CA . CYS A 1 81 ? 16.89881 -0.63367 -4.98138 1.000 29.95307 81 CYS A CA 1
ATOM 605 C C . CYS A 1 81 ? 15.65958 -1.17318 -4.28445 1.000 37.26167 81 CYS A C 1
ATOM 606 O O . CYS A 1 81 ? 15.44241 -0.93616 -3.09478 1.000 28.86150 81 CYS A O 1
ATOM 609 N N . ARG A 1 82 ? 14.87325 -1.94018 -5.03617 1.000 29.03709 82 ARG A N 1
ATOM 610 C CA . ARG A 1 82 ? 13.68336 -2.61472 -4.52722 1.000 28.26323 82 ARG A CA 1
ATOM 611 C C . ARG A 1 82 ? 13.43079 -3.93592 -5.24247 1.000 31.96746 82 ARG A C 1
ATOM 612 O O . ARG A 1 82 ? 13.72740 -4.09469 -6.42808 1.000 26.90196 82 ARG A O 1
ATOM 620 N N . LYS A 1 83 ? 12.88475 -4.88531 -4.47931 1.000 28.40635 83 LYS A N 1
ATOM 621 C CA . LYS A 1 83 ? 12.43677 -6.17808 -4.98681 1.000 26.45129 83 LYS A CA 1
ATOM 622 C C . LYS A 1 83 ? 11.01206 -6.05928 -5.51554 1.000 30.75692 83 LYS A C 1
ATOM 623 O O . LYS A 1 83 ? 10.09716 -5.68971 -4.77110 1.000 31.56930 83 LYS A O 1
ATOM 629 N N . GLY A 1 84 ? 10.81991 -6.41029 -6.78276 1.000 38.20804 84 GLY A N 1
ATOM 630 C CA . GLY A 1 84 ? 9.53712 -6.23352 -7.43093 1.000 41.68194 84 GLY A CA 1
ATOM 631 C C . GLY A 1 84 ? 9.65127 -5.24791 -8.57291 1.000 49.04415 84 GLY A C 1
ATOM 632 O O . GLY A 1 84 ? 9.95652 -4.07101 -8.35708 1.000 42.43657 84 GLY A O 1
ATOM 633 N N . ASN A 1 85 ? 9.42978 -5.71721 -9.79420 1.000 45.22815 85 ASN A N 1
ATOM 634 C CA . ASN A 1 85 ? 9.60306 -4.87235 -10.96373 1.000 47.97104 85 ASN A CA 1
ATOM 635 C C . ASN A 1 85 ? 8.31623 -4.11954 -11.27903 1.000 47.97207 85 ASN A C 1
ATOM 636 O O . ASN A 1 85 ? 8.32212 -3.16616 -12.05527 1.000 56.92296 85 ASN A O 1
ATOM 641 N N . ALA B 2 7 ? 5.93351 -10.37754 -7.69107 1.000 54.73631 7 ALA B N 1
ATOM 642 C CA . ALA B 2 7 ? 5.83163 -11.57261 -8.52279 1.000 55.19464 7 ALA B CA 1
ATOM 643 C C . ALA B 2 7 ? 6.75954 -11.47998 -9.73148 1.000 52.35567 7 ALA B C 1
ATOM 644 O O . ALA B 2 7 ? 7.12138 -12.49213 -10.33004 1.000 51.16072 7 ALA B O 1
ATOM 646 N N . ALA B 2 8 ? 7.13753 -10.25494 -10.08733 1.000 55.07566 8 ALA B N 1
ATOM 647 C CA . ALA B 2 8 ? 8.07366 -9.99918 -11.18140 1.000 48.25157 8 ALA B CA 1
ATOM 648 C C . ALA B 2 8 ? 9.41488 -9.63512 -10.55100 1.000 40.15564 8 ALA B C 1
ATOM 649 O O . ALA B 2 8 ? 9.73312 -8.46174 -10.35150 1.000 38.18733 8 ALA B O 1
ATOM 651 N N . VAL B 2 9 ? 10.20697 -10.65879 -10.22967 1.000 33.29896 9 VAL B N 1
ATOM 652 C CA . VAL B 2 9 ? 11.44583 -10.45952 -9.48455 1.000 28.16150 9 VAL B CA 1
ATOM 653 C C . VAL B 2 9 ? 12.60588 -11.17691 -10.16538 1.000 25.62891 9 VAL B C 1
ATOM 654 O O . VAL B 2 9 ? 13.69519 -11.29561 -9.59441 1.000 25.94939 9 VAL B O 1
ATOM 658 N N . THR B 2 10 ? 12.38567 -11.67280 -11.38088 1.000 26.10502 10 THR B N 1
ATOM 659 C CA . THR B 2 10 ? 13.43711 -12.31608 -12.15220 1.000 20.71645 10 THR B CA 1
ATOM 660 C C . THR B 2 10 ? 13.44247 -11.77076 -13.57366 1.000 23.07327 10 THR B C 1
ATOM 661 O O . THR B 2 10 ? 12.45205 -11.21160 -14.05475 1.000 24.84168 10 THR B O 1
ATOM 665 N N . CYS B 2 11 ? 14.58487 -11.94102 -14.23953 1.000 20.96015 11 CYS B N 1
ATOM 666 C CA . CYS B 2 11 ? 14.74500 -11.58087 -15.64166 1.000 18.74509 11 CYS B CA 1
ATOM 667 C C . CYS B 2 11 ? 15.44660 -12.71174 -16.37656 1.000 22.00868 11 CYS B C 1
ATOM 668 O O . CYS B 2 11 ? 16.18766 -13.50071 -15.78861 1.000 20.98847 11 CYS B O 1
ATOM 671 N N . CYS B 2 12 ? 15.21490 -12.76884 -17.68203 1.000 21.46407 12 CYS B N 1
ATOM 672 C CA . CYS B 2 12 ? 15.88771 -13.71797 -18.55526 1.000 24.34833 12 CYS B CA 1
ATOM 673 C C . CYS B 2 12 ? 17.07233 -13.03497 -19.21802 1.000 28.29716 12 CYS B C 1
ATOM 674 O O . CYS B 2 12 ? 16.91267 -11.99230 -19.85963 1.000 26.66873 12 CYS B O 1
ATOM 677 N N . TYR B 2 13 ? 18.25737 -13.62193 -19.06027 1.000 24.70313 13 TYR B N 1
ATOM 678 C CA . TYR B 2 13 ? 19.45890 -13.06946 -19.66757 1.000 25.42688 13 TYR B CA 1
ATOM 679 C C . TYR B 2 13 ? 19.86289 -13.76958 -20.95700 1.000 30.04227 13 TYR B C 1
ATOM 680 O O . TYR B 2 13 ? 20.62477 -13.19308 -21.74052 1.000 28.57497 13 TYR B O 1
ATOM 689 N N . ASN B 2 14 ? 19.37225 -14.98304 -21.19659 1.000 27.88953 14 ASN B N 1
ATOM 690 C CA . ASN B 2 14 ? 19.53317 -15.66195 -22.47366 1.000 24.91077 14 ASN B CA 1
ATOM 691 C C . ASN B 2 14 ? 18.26835 -16.45760 -22.75891 1.000 30.64815 14 ASN B C 1
ATOM 692 O O . ASN B 2 14 ? 17.43744 -16.67455 -21.87471 1.000 29.39108 14 ASN B O 1
ATOM 697 N N . PHE B 2 15 ? 18.11725 -16.88411 -24.01120 1.000 25.33617 15 PHE B N 1
ATOM 698 C CA . PHE B 2 15 ? 17.03622 -17.77517 -24.40640 1.000 22.96910 15 PHE B CA 1
ATOM 699 C C . PHE B 2 15 ? 17.58657 -19.16661 -24.67471 1.000 25.67538 15 PHE B C 1
ATOM 700 O O . PHE B 2 15 ? 18.73823 -19.32660 -25.08962 1.000 27.33950 15 PHE B O 1
ATOM 708 N N . THR B 2 16 ? 16.74567 -20.17348 -24.46645 1.000 22.35982 16 THR B N 1
ATOM 709 C CA . THR B 2 16 ? 17.06684 -21.48986 -24.98439 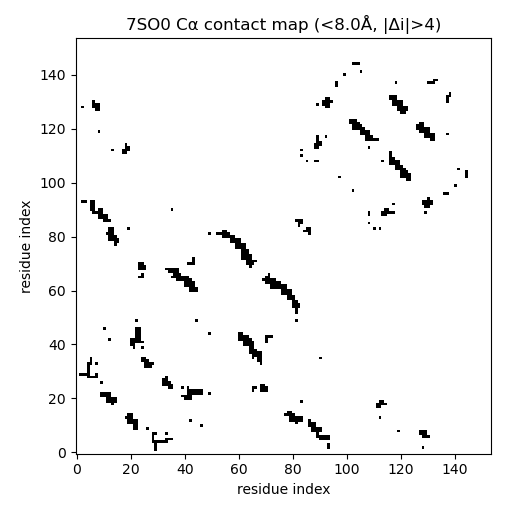1.000 23.52039 16 THR B CA 1
ATOM 710 C C . THR B 2 16 ? 17.05924 -21.44481 -26.50839 1.000 26.28503 16 THR B C 1
ATOM 711 O O . THR B 2 16 ? 16.32746 -20.66733 -27.12946 1.000 28.01522 16 THR B O 1
ATOM 715 N N . ASN B 2 17 ? 17.92383 -22.25491 -27.11030 1.000 27.43120 17 ASN B N 1
ATOM 716 C CA . ASN B 2 17 ? 18.08216 -22.27918 -28.55850 1.000 26.21545 17 ASN B CA 1
ATOM 717 C C . ASN B 2 17 ? 17.51129 -23.54141 -29.19199 1.000 34.54861 17 ASN B C 1
ATOM 718 O O . ASN B 2 17 ? 17.76836 -23.80997 -30.37426 1.000 32.13419 17 ASN B O 1
ATOM 723 N N . ARG B 2 18 ? 16.73460 -24.31433 -28.43819 1.000 32.00949 18 ARG B N 1
ATOM 724 C CA . ARG B 2 18 ? 16.10246 -25.52257 -28.94027 1.000 33.11594 18 ARG B CA 1
ATOM 725 C C . ARG B 2 18 ? 14.64001 -25.54295 -28.52189 1.000 37.64357 18 ARG B C 1
ATOM 726 O O . ARG B 2 18 ? 14.26749 -24.99205 -27.48353 1.000 32.65579 18 ARG B O 1
ATOM 728 N N . LYS B 2 19 ? 13.81281 -26.18279 -29.34145 1.000 35.96288 19 LYS B N 1
ATOM 729 C CA . LYS B 2 19 ? 12.39965 -26.30480 -29.02218 1.000 36.39732 19 LYS B CA 1
ATOM 730 C C . LYS B 2 19 ? 12.19908 -27.28441 -27.87464 1.000 34.53637 19 LYS B C 1
ATOM 731 O O . LYS B 2 19 ? 12.86063 -28.32380 -27.79959 1.000 39.49493 19 LYS B O 1
ATOM 733 N N . ILE B 2 20 ? 11.28833 -26.94350 -26.97036 1.000 33.63531 20 ILE B N 1
ATOM 734 C CA . ILE B 2 20 ? 10.83518 -27.86471 -25.93627 1.000 33.90361 20 ILE B CA 1
ATOM 735 C C . ILE B 2 20 ? 9.58956 -28.57350 -26.45029 1.000 38.57736 20 ILE B C 1
ATOM 736 O O . ILE B 2 20 ? 8.60694 -27.91597 -26.82338 1.000 42.75794 20 ILE B O 1
ATOM 741 N N . SER B 2 21 ? 9.62366 -29.91043 -26.47147 1.000 39.38115 21 SER B N 1
ATOM 742 C CA . SER B 2 21 ? 8.43021 -30.67111 -26.82695 1.000 41.94790 21 SER B CA 1
ATOM 743 C C . SER B 2 21 ? 7.33093 -30.36334 -25.84453 1.000 43.36726 21 SER B C 1
ATOM 744 O O . SER B 2 21 ? 7.57917 -30.28566 -24.64402 1.000 40.62534 21 SER B O 1
ATOM 747 N N . VAL B 2 22 ? 6.10221 -30.22725 -26.35388 1.000 42.93590 22 VAL B N 1
ATOM 748 C CA . VAL B 2 22 ? 5.04355 -29.66082 -25.52198 1.000 45.23179 22 VAL B CA 1
ATOM 749 C C . VAL B 2 22 ? 4.62009 -30.62188 -24.41353 1.000 42.27037 22 VAL B C 1
ATOM 750 O O . VAL B 2 22 ? 4.05278 -30.19247 -23.39763 1.000 41.63828 22 VAL B O 1
ATOM 754 N N . GLN B 2 23 ? 4.90490 -31.91605 -24.57580 1.000 40.54506 23 GLN B N 1
ATOM 755 C CA . GLN B 2 23 ? 4.64446 -32.88905 -23.52218 1.000 39.04882 23 GLN B CA 1
ATOM 756 C C . GLN B 2 23 ? 5.43019 -32.58645 -22.25169 1.000 40.19088 23 GLN B C 1
ATOM 757 O O . GLN B 2 23 ? 5.02257 -33.01732 -21.16591 1.000 39.38953 23 GLN B O 1
ATOM 759 N N . ARG B 2 24 ? 6.54509 -31.86212 -22.36146 1.000 34.23588 24 ARG B N 1
ATOM 760 C CA . ARG B 2 24 ? 7.33776 -31.47624 -21.20247 1.000 37.47484 24 ARG B CA 1
ATOM 761 C C . ARG B 2 24 ? 6.83943 -30.20457 -20.53321 1.000 33.13313 24 ARG B C 1
ATOM 762 O O . ARG B 2 24 ? 7.32521 -29.86828 -19.45066 1.000 34.72891 24 ARG B O 1
ATOM 770 N N . LEU B 2 25 ? 5.89930 -29.48915 -21.14136 1.000 34.31589 25 LEU B N 1
ATOM 771 C CA . LEU B 2 25 ? 5.52397 -28.15893 -20.68350 1.000 34.43857 25 LEU B CA 1
ATOM 772 C C . LEU B 2 25 ? 4.31107 -28.22328 -19.76355 1.000 32.59230 25 LEU B C 1
ATOM 773 O O . LEU B 2 25 ? 3.34463 -28.94293 -20.03364 1.000 34.17710 25 LEU B O 1
ATOM 778 N N . ALA B 2 26 ? 4.36845 -27.46132 -18.67491 1.000 29.77850 26 ALA B N 1
ATOM 779 C CA . ALA B 2 26 ? 3.29671 -27.40310 -17.68802 1.000 33.95320 26 ALA B CA 1
ATOM 780 C C . ALA B 2 26 ? 2.56831 -26.07012 -17.66672 1.000 33.82140 26 ALA B C 1
ATOM 781 O O . ALA B 2 26 ? 1.34255 -26.04428 -17.52914 1.000 36.60330 26 ALA B O 1
ATOM 783 N N . SER B 2 27 ? 3.29165 -24.96337 -17.79152 1.000 29.12770 27 SER B N 1
ATOM 784 C CA . SER B 2 27 ? 2.70689 -23.62719 -17.73085 1.000 29.18280 27 SER B CA 1
ATOM 785 C C . SER B 2 27 ? 3.74658 -22.64464 -18.25494 1.000 28.44313 27 SER B C 1
ATOM 786 O O . SER B 2 27 ? 4.87257 -23.02509 -18.58987 1.000 26.73380 27 SER B O 1
ATOM 789 N N . TYR B 2 28 ? 3.36681 -21.37037 -18.31622 1.000 28.49042 28 TYR B N 1
ATOM 790 C CA . TYR B 2 28 ? 4.29744 -20.34749 -18.76398 1.000 25.31687 28 TYR B CA 1
ATOM 791 C C . TYR B 2 28 ? 3.93180 -19.01782 -18.12693 1.000 27.27201 28 TYR B C 1
ATOM 792 O O . TYR B 2 28 ? 2.79549 -18.79586 -17.69676 1.000 30.21150 28 TYR B O 1
ATOM 801 N N . ARG B 2 29 ? 4.92446 -18.13654 -18.07237 1.000 27.56077 29 ARG B N 1
ATOM 802 C CA . ARG B 2 29 ? 4.74688 -16.75448 -17.66067 1.000 30.04247 29 ARG B CA 1
ATOM 803 C C . ARG B 2 29 ? 5.48326 -15.87646 -18.65887 1.000 26.82579 29 ARG B C 1
ATOM 804 O O . ARG B 2 29 ? 6.51737 -16.27582 -19.19994 1.000 30.45572 29 ARG B O 1
ATOM 806 N N . ARG B 2 30 ? 4.94153 -14.69516 -18.92008 1.000 30.93813 30 ARG B N 1
ATOM 807 C CA . ARG B 2 30 ? 5.57931 -13.74914 -19.82136 1.000 28.90126 30 ARG B CA 1
ATOM 808 C C . ARG B 2 30 ? 6.35971 -12.71906 -19.01808 1.000 34.78008 30 ARG B C 1
ATOM 809 O O . ARG B 2 30 ? 5.87438 -12.21210 -18.00208 1.000 32.12821 30 ARG B O 1
ATOM 811 N N . ILE B 2 31 ? 7.57983 -12.43585 -19.46377 1.000 30.76857 31 ILE B N 1
ATOM 812 C CA . ILE B 2 31 ? 8.33630 -11.27566 -19.00959 1.000 33.34287 31 ILE B CA 1
ATOM 813 C C . ILE B 2 31 ? 8.07554 -10.16608 -20.01365 1.000 28.59764 31 ILE B C 1
ATOM 814 O O . ILE B 2 31 ? 8.61138 -10.18729 -21.12695 1.000 29.89476 31 ILE B O 1
ATOM 819 N N . THR B 2 32 ? 7.26018 -9.18912 -19.63089 1.000 31.85057 32 THR B N 1
ATOM 820 C CA . THR B 2 32 ? 7.04284 -8.02183 -20.46648 1.000 39.70437 32 THR B CA 1
ATOM 821 C C . THR B 2 32 ? 7.64818 -6.76048 -19.87551 1.000 37.96330 32 THR B C 1
ATOM 822 O O . THR B 2 32 ? 7.67671 -5.72992 -20.55673 1.000 42.37863 32 THR B O 1
ATOM 826 N N . SER B 2 33 ? 8.14289 -6.82371 -18.64024 1.000 37.63856 33 SER B N 1
ATOM 827 C CA . SER B 2 33 ? 8.71476 -5.65534 -17.98653 1.000 42.43459 33 SER B CA 1
ATOM 828 C C . SER B 2 33 ? 9.88151 -5.09895 -18.78843 1.000 35.23121 33 SER B C 1
ATOM 829 O O . SER B 2 33 ? 10.82458 -5.82195 -19.12229 1.000 30.99854 33 SER B O 1
ATOM 832 N N . SER B 2 34 ? 9.81507 -3.80132 -19.09039 1.000 33.22716 34 SER B N 1
ATOM 833 C CA . SER B 2 34 ? 10.93410 -3.11618 -19.72139 1.000 33.04779 34 SER B CA 1
ATOM 834 C C . SER B 2 34 ? 12.13842 -2.99594 -18.79995 1.000 33.33224 34 SER B C 1
ATOM 835 O O . SER B 2 34 ? 13.18846 -2.52107 -19.24249 1.000 31.47191 34 SER B O 1
ATOM 838 N N . LYS B 2 35 ? 12.01690 -3.40164 -17.53568 1.000 29.67722 35 LYS B N 1
ATOM 839 C CA . LYS B 2 35 ? 13.16650 -3.37410 -16.64358 1.000 27.53112 35 LYS B CA 1
ATOM 840 C C . LYS B 2 35 ? 14.11919 -4.53503 -16.88868 1.000 24.39612 35 LYS B C 1
ATOM 841 O O . LYS B 2 35 ? 15.28485 -4.45725 -16.48610 1.000 28.09458 35 LYS B O 1
ATOM 847 N N . CYS B 2 36 ? 13.66271 -5.58698 -17.55635 1.000 23.20549 36 CYS B N 1
ATOM 848 C CA . CYS B 2 36 ? 14.50995 -6.71834 -17.89966 1.000 24.13041 36 CYS B CA 1
ATOM 849 C C . CYS B 2 36 ? 15.25806 -6.42905 -19.19681 1.000 24.81637 36 CYS B C 1
ATOM 850 O O . CYS B 2 36 ? 14.88857 -5.52897 -19.94971 1.000 25.79827 36 CYS B O 1
ATOM 853 N N . PRO B 2 37 ? 16.33263 -7.17391 -19.48394 1.000 31.56124 37 PRO B N 1
ATOM 854 C CA . PRO B 2 37 ? 17.10309 -6.89300 -20.70917 1.000 34.72154 37 PRO B CA 1
ATOM 855 C C . PRO B 2 37 ? 16.30949 -7.11403 -21.97914 1.000 36.03922 37 PRO B C 1
ATOM 856 O O . PRO B 2 37 ? 16.54046 -6.42329 -22.97937 1.000 38.87846 37 PRO B O 1
ATOM 860 N N . LYS B 2 38 ? 15.38207 -8.06439 -21.97029 1.000 30.80212 38 LYS B N 1
ATOM 861 C CA . LYS B 2 38 ? 14.60418 -8.39002 -23.15299 1.000 33.12919 38 LYS B CA 1
ATOM 862 C C . LYS B 2 38 ? 13.29776 -9.01588 -22.70230 1.000 30.93602 38 LYS B C 1
ATOM 863 O O . LYS B 2 38 ? 13.22953 -9.62998 -21.63524 1.000 28.29625 38 LYS B O 1
ATOM 865 N N . GLU B 2 39 ? 12.26213 -8.84404 -23.51760 1.000 31.56705 39 GLU B N 1
ATOM 866 C CA . GLU B 2 39 ? 11.01810 -9.55637 -23.27413 1.000 31.51914 39 GLU B CA 1
ATOM 867 C C . GLU B 2 39 ? 11.23625 -11.04708 -23.49669 1.000 27.97142 39 GLU B C 1
ATOM 868 O O . GLU B 2 39 ? 11.99420 -11.45744 -24.38098 1.000 28.81392 39 GLU B O 1
ATOM 874 N N . ALA B 2 40 ? 10.59106 -11.86008 -22.66698 1.000 27.71856 40 ALA B N 1
ATOM 875 C CA . ALA B 2 40 ? 10.85509 -13.28897 -22.66296 1.000 24.22707 40 ALA B CA 1
ATOM 876 C C . ALA B 2 40 ? 9.58019 -14.04114 -22.32021 1.000 25.16498 40 ALA B C 1
ATOM 877 O O . ALA B 2 40 ? 8.58831 -13.46500 -21.86639 1.000 25.71675 40 ALA B O 1
ATOM 879 N N . VAL B 2 41 ? 9.61900 -15.34596 -22.56333 1.000 22.17444 41 VAL B N 1
ATOM 880 C CA . VAL B 2 41 ? 8.63641 -16.28774 -22.04459 1.000 28.06346 41 VAL B CA 1
ATOM 881 C C . VAL B 2 41 ? 9.38332 -17.28165 -21.16870 1.000 24.84448 41 VAL B C 1
ATOM 882 O O . VAL B 2 41 ? 10.41417 -17.82133 -21.58711 1.000 24.95410 41 VAL B O 1
ATOM 886 N N . ILE B 2 42 ? 8.88900 -17.50301 -19.95034 1.000 21.85521 42 ILE B N 1
ATOM 887 C CA . ILE B 2 42 ? 9.44870 -18.50890 -19.05349 1.000 22.14177 42 ILE B CA 1
ATOM 888 C C . ILE B 2 42 ? 8.49878 -19.69388 -19.01982 1.000 25.21863 42 ILE B C 1
ATOM 889 O O . ILE B 2 42 ? 7.37864 -19.58612 -18.50461 1.000 26.66034 42 ILE B O 1
ATOM 894 N N . PHE B 2 43 ? 8.95654 -20.82878 -19.53634 1.000 24.53857 43 PHE B N 1
ATOM 895 C CA . PHE B 2 43 ? 8.20339 -22.06860 -19.44955 1.000 21.58764 43 PHE B CA 1
ATOM 896 C C . PHE B 2 43 ? 8.57755 -22.81155 -18.17829 1.000 25.23353 43 PHE B C 1
ATOM 897 O O . PHE B 2 43 ? 9.75835 -22.93322 -17.84026 1.000 26.24767 43 PHE B O 1
ATOM 905 N N . LYS B 2 44 ? 7.56397 -23.30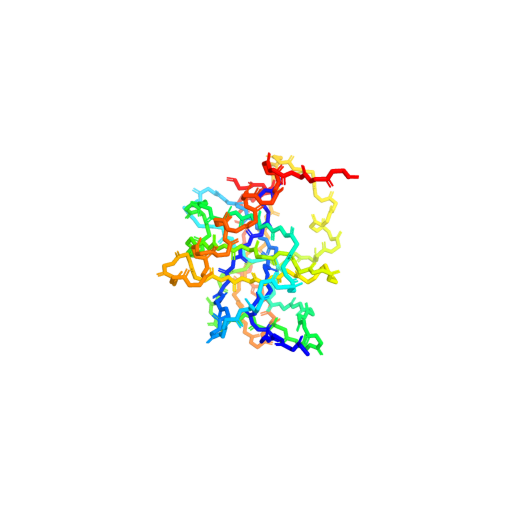389 -17.47734 1.000 27.52206 44 LYS B N 1
ATOM 906 C CA . LYS B 2 44 ? 7.75326 -24.20777 -16.35215 1.000 30.27719 44 LYS B CA 1
ATOM 907 C C . LYS B 2 44 ? 7.44636 -25.61522 -16.84575 1.000 28.60515 44 LYS B C 1
ATOM 908 O O . LYS B 2 44 ? 6.35266 -25.86586 -17.36273 1.000 30.30916 44 LYS B O 1
ATOM 914 N N . THR B 2 45 ? 8.41118 -26.52331 -16.71396 1.000 31.62729 45 THR B N 1
ATOM 915 C CA . THR B 2 45 ? 8.22865 -27.86573 -17.23997 1.000 32.96097 45 THR B CA 1
ATOM 916 C C . THR B 2 45 ? 7.54209 -28.76010 -16.20906 1.000 33.68981 45 THR B C 1
ATOM 917 O O . THR B 2 45 ? 7.27708 -28.36428 -15.06897 1.000 33.75376 45 THR B O 1
ATOM 921 N N . ILE B 2 46 ? 7.24980 -29.99641 -16.62182 1.000 30.93377 46 ILE B N 1
ATOM 922 C CA . ILE B 2 46 ? 6.56201 -30.94823 -15.75698 1.000 30.72136 46 ILE B CA 1
ATOM 923 C C . ILE B 2 46 ? 7.41357 -31.42450 -14.59187 1.000 36.71135 46 ILE B C 1
ATOM 924 O O . ILE B 2 46 ? 6.90239 -32.13111 -13.71652 1.000 38.86961 46 ILE B O 1
ATOM 929 N N . VAL B 2 47 ? 8.69729 -31.08098 -14.56178 1.000 37.83354 47 VAL B N 1
ATOM 930 C CA . VAL B 2 47 ? 9.53161 -31.32569 -13.39432 1.000 36.38642 47 VAL B CA 1
ATOM 931 C C . VAL B 2 47 ? 9.99129 -30.01013 -12.76470 1.000 38.90294 47 VAL B C 1
ATOM 932 O O . VAL B 2 47 ? 11.02309 -29.96588 -12.09978 1.000 41.15030 47 VAL B O 1
ATOM 936 N N . ALA B 2 48 ? 9.23029 -28.93703 -12.98695 1.000 35.48176 48 ALA B N 1
ATOM 937 C CA . ALA B 2 48 ? 9.38540 -27.64048 -12.33277 1.000 35.58851 48 ALA B CA 1
ATOM 938 C C . ALA B 2 48 ? 10.66992 -26.91702 -12.71407 1.000 37.66376 48 ALA B C 1
ATOM 939 O O . ALA B 2 48 ? 11.14040 -26.05619 -11.96405 1.000 43.08838 48 ALA B O 1
ATOM 941 N N . LYS B 2 49 ? 11.25128 -27.23663 -13.86350 1.000 34.27733 49 LYS B N 1
ATOM 942 C CA . LYS B 2 49 ? 12.32840 -26.42170 -14.39716 1.000 34.31154 49 LYS B CA 1
ATOM 943 C C . LYS B 2 49 ? 11.75021 -25.16310 -15.03126 1.000 32.43052 49 LYS B C 1
ATOM 944 O O . LYS B 2 49 ? 10.65686 -25.17816 -15.60148 1.000 34.37385 49 LYS B O 1
ATOM 950 N N . GLU B 2 50 ? 12.47620 -24.05729 -14.88452 1.000 30.09895 50 GLU B N 1
ATOM 951 C CA . GLU B 2 50 ? 12.08306 -22.75965 -15.42499 1.000 25.02510 50 GLU B CA 1
ATOM 952 C C . GLU B 2 50 ? 13.04942 -22.42367 -16.55221 1.000 25.58509 50 GLU B C 1
ATOM 953 O O . GLU B 2 50 ? 14.25069 -22.27049 -16.30711 1.000 27.26148 50 GLU B O 1
ATOM 959 N N . ILE B 2 51 ? 12.53654 -22.30445 -17.77490 1.000 25.38065 51 ILE B N 1
ATOM 960 C CA . ILE B 2 51 ? 13.37173 -22.15704 -18.96605 1.000 23.48306 51 ILE B CA 1
ATOM 961 C C . ILE B 2 51 ? 12.97994 -20.87785 -19.69768 1.000 26.68751 51 ILE B C 1
ATOM 962 O O . ILE B 2 51 ? 11.81565 -20.70634 -20.07974 1.000 24.83948 51 ILE B O 1
ATOM 967 N N . CYS B 2 52 ? 13.95787 -19.99412 -19.90750 1.000 20.47055 52 CYS B N 1
ATOM 968 C CA . CYS B 2 52 ? 13.74385 -18.76536 -20.66589 1.000 19.09780 52 CYS B CA 1
ATOM 969 C C . CYS B 2 52 ? 13.70591 -19.03270 -22.16828 1.000 21.79653 52 CYS B C 1
ATOM 970 O O . CYS B 2 52 ? 14.53135 -19.78026 -22.70164 1.000 21.96617 52 CYS B O 1
ATOM 973 N N . ALA B 2 53 ? 12.76403 -18.38555 -22.86210 1.000 22.70751 53 ALA B N 1
ATOM 974 C CA . ALA B 2 53 ? 12.55281 -18.64155 -24.28419 1.000 19.57735 53 ALA B CA 1
ATOM 975 C C . ALA B 2 53 ? 12.19944 -17.35603 -25.02784 1.000 20.29552 53 ALA B C 1
ATOM 976 O O . ALA B 2 53 ? 11.67657 -16.39906 -24.45138 1.000 22.84832 53 ALA B O 1
ATOM 978 N N . ASP B 2 54 ? 12.47701 -17.36417 -26.33722 1.000 21.64519 54 ASP B N 1
ATOM 979 C CA . ASP B 2 54 ? 12.30616 -16.18499 -27.18560 1.000 25.52354 54 ASP B CA 1
ATOM 980 C C . ASP B 2 54 ? 10.84159 -16.01988 -27.57596 1.000 23.84976 54 ASP B C 1
ATOM 981 O O . ASP B 2 54 ? 10.29160 -16.89751 -28.25127 1.000 25.97718 54 ASP B O 1
ATOM 986 N N . PRO B 2 55 ? 10.19444 -14.90273 -27.22764 1.000 26.19540 55 PRO B N 1
ATOM 987 C CA . PRO B 2 55 ? 8.78316 -14.71691 -27.61186 1.000 25.68839 55 PRO B CA 1
ATOM 988 C C . PRO B 2 55 ? 8.54796 -14.71691 -29.11108 1.000 29.50688 55 PRO B C 1
ATOM 989 O O . PRO B 2 55 ? 7.40575 -14.91243 -29.54733 1.000 28.89259 55 PRO B O 1
ATOM 993 N N . LYS B 2 56 ? 9.58593 -14.50723 -29.91312 1.000 24.34804 56 LYS B N 1
ATOM 994 C CA . LYS B 2 56 ? 9.42535 -14.38311 -31.35502 1.000 25.77777 56 LYS B CA 1
ATOM 995 C C . LYS B 2 56 ? 9.54497 -15.70304 -32.11609 1.000 29.27331 56 LYS B C 1
ATOM 996 O O . LYS B 2 56 ? 9.31801 -15.71300 -33.32993 1.000 31.75589 56 LYS B O 1
ATOM 1002 N N . GLN B 2 57 ? 9.86765 -16.81605 -31.46185 1.000 27.76964 57 GLN B N 1
ATOM 1003 C CA . GLN B 2 57 ? 9.95176 -18.08792 -32.17118 1.000 28.34803 57 GLN B CA 1
ATOM 1004 C C . GLN B 2 57 ? 8.54435 -18.71007 -32.23863 1.000 28.81252 57 GLN B C 1
ATOM 1005 O O . GLN B 2 57 ? 7.78310 -18.64708 -31.25409 1.000 27.68669 57 GLN B O 1
ATOM 1011 N N . LYS B 2 58 ? 8.18839 -19.29091 -33.40775 1.000 30.06955 58 LYS B N 1
ATOM 1012 C CA . LYS B 2 58 ? 6.89038 -19.96660 -33.54031 1.000 32.72599 58 LYS B CA 1
ATOM 1013 C C . LYS B 2 58 ? 6.65883 -20.99700 -32.42876 1.000 33.23449 58 LYS B C 1
ATOM 1014 O O . LYS B 2 58 ? 5.54488 -21.10771 -31.89917 1.000 33.19199 58 LYS B O 1
ATOM 1020 N N . TRP B 2 59 ? 7.64391 -21.85430 -32.14631 1.000 30.39639 59 TRP B N 1
ATOM 1021 C CA . TRP B 2 59 ? 7.36156 -22.92773 -31.18766 1.000 31.42442 59 TRP B CA 1
ATOM 1022 C C . TRP B 2 59 ? 6.96083 -22.37227 -29.82061 1.000 29.20690 59 TRP B C 1
ATOM 1023 O O . TRP B 2 59 ? 6.13342 -22.96635 -29.10783 1.000 28.83569 59 TRP B O 1
ATOM 1034 N N . VAL B 2 60 ? 7.53137 -21.22911 -29.44679 1.000 25.69693 60 VAL B N 1
ATOM 1035 C CA . VAL B 2 60 ? 7.16069 -20.58473 -28.19628 1.000 25.09832 60 VAL B CA 1
ATOM 1036 C C . VAL B 2 60 ? 5.71180 -20.12291 -28.25890 1.000 27.91632 60 VAL B C 1
ATOM 1037 O O . VAL B 2 60 ? 4.92841 -20.34371 -27.32764 1.000 26.35347 60 VAL B O 1
ATOM 1041 N N . GLN B 2 61 ? 5.32839 -19.50250 -29.37516 1.000 28.52113 61 GLN B N 1
ATOM 1042 C CA . GLN B 2 61 ? 3.96394 -19.01147 -29.52720 1.000 29.02890 61 GLN B CA 1
ATOM 1043 C C . GLN B 2 61 ? 2.97585 -20.16592 -29.64372 1.000 30.92317 61 GLN B C 1
ATOM 1044 O O . GLN B 2 61 ? 1.89529 -20.13108 -29.04196 1.000 36.20047 61 GLN B O 1
ATOM 1050 N N . ASP B 2 62 ? 3.33469 -21.20245 -30.40646 1.000 30.68076 62 ASP B N 1
ATOM 1051 C CA . ASP B 2 62 ? 2.48425 -22.38449 -30.51220 1.000 34.73480 62 ASP B CA 1
ATOM 1052 C C . ASP B 2 62 ? 2.30214 -23.07668 -29.17072 1.000 28.54190 62 ASP B C 1
ATOM 1053 O O . ASP B 2 62 ? 1.22590 -23.62347 -28.90056 1.000 34.30748 62 ASP B O 1
ATOM 1058 N N . SER B 2 63 ? 3.33660 -23.06547 -28.32561 1.000 30.44568 63 SER B N 1
ATOM 1059 C CA . SER B 2 63 ? 3.26857 -23.76458 -27.04535 1.000 28.48209 63 SER B CA 1
ATOM 1060 C C . SER B 2 63 ? 2.35858 -23.04028 -26.06201 1.000 30.83157 63 SER B C 1
ATOM 1061 O O . SER B 2 63 ? 1.64090 -23.68175 -25.28433 1.000 29.65672 63 SER B O 1
ATOM 1064 N N . MET B 2 64 ? 2.38727 -21.70518 -26.06541 1.000 27.28726 64 MET B N 1
ATOM 1065 C CA . MET B 2 64 ? 1.44473 -20.95038 -25.24658 1.000 30.85421 64 MET B CA 1
ATOM 1066 C C . MET B 2 64 ? 0.01447 -21.19841 -25.70217 1.000 33.13627 64 MET B C 1
ATOM 1067 O O . MET B 2 64 ? -0.88010 -21.41139 -24.87528 1.000 29.31346 64 MET B O 1
ATOM 1072 N N . ASP B 2 65 ? -0.21514 -21.18596 -27.01790 1.000 29.80541 65 ASP B N 1
ATOM 1073 C CA . ASP B 2 65 ? -1.53252 -21.51879 -27.55223 1.000 32.78931 65 ASP B CA 1
ATOM 1074 C C . ASP B 2 65 ? -1.99836 -22.88203 -27.05744 1.000 32.47268 65 ASP B C 1
ATOM 1075 O O . ASP B 2 65 ? -3.13278 -23.03243 -26.58839 1.000 34.85570 65 ASP B O 1
ATOM 1080 N N . HIS B 2 66 ? -1.12950 -23.89097 -27.14955 1.000 29.35471 66 HIS B N 1
ATOM 1081 C CA . HIS B 2 66 ? -1.53156 -25.24189 -26.77223 1.000 31.19918 66 HIS B CA 1
ATOM 1082 C C . HIS B 2 66 ? -1.83150 -25.33153 -25.28329 1.000 32.92428 66 HIS B C 1
ATOM 1083 O O . HIS B 2 66 ? -2.80582 -25.97629 -24.87716 1.000 32.21548 66 HIS B O 1
ATOM 1090 N N . LEU B 2 67 ? -1.00201 -24.69333 -24.45678 1.000 29.06998 67 LEU B N 1
ATOM 1091 C CA . LEU B 2 67 ? -1.24314 -24.69854 -23.01894 1.000 31.66684 67 LEU B CA 1
ATOM 1092 C C . LEU B 2 67 ? -2.54949 -23.99808 -22.67382 1.000 32.85718 67 LEU B C 1
ATOM 1093 O O . LEU B 2 67 ? -3.29912 -24.45909 -21.80492 1.000 32.78790 67 LEU B O 1
ATOM 1098 N N . ASP B 2 68 ? -2.84256 -22.88408 -23.34584 1.000 31.21890 68 ASP B N 1
ATOM 1099 C CA . ASP B 2 68 ? -4.07992 -22.16456 -23.06591 1.000 30.69863 68 ASP B CA 1
ATOM 1100 C C . ASP B 2 68 ? -5.29914 -22.99125 -23.45982 1.000 34.43355 68 ASP B C 1
ATOM 1101 O O . ASP B 2 68 ? -6.32314 -22.97043 -22.76496 1.000 30.20041 68 ASP B O 1
ATOM 1106 N N . LYS B 2 69 ? -5.20289 -23.73783 -24.56309 1.000 30.13843 69 LYS B N 1
ATOM 1107 C CA . LYS B 2 69 ? -6.32137 -24.57077 -24.99082 1.000 34.42203 69 LYS B CA 1
ATOM 1108 C C . LYS B 2 69 ? -6.58848 -25.69044 -23.98984 1.000 36.89614 69 LYS B C 1
ATOM 1109 O O . LYS B 2 69 ? -7.74818 -26.00923 -23.70117 1.000 37.58842 69 LYS B O 1
ATOM 1113 N N . GLN B 2 70 ? -5.52708 -26.29797 -23.44774 1.000 36.17330 70 GLN B N 1
ATOM 1114 C CA . GLN B 2 70 ? -5.69925 -27.32819 -22.42573 1.000 36.63855 70 GLN B CA 1
ATOM 1115 C C . GLN B 2 70 ? -6.41420 -26.77302 -21.20388 1.000 35.91796 70 GLN B C 1
ATOM 1116 O O . GLN B 2 70 ? -7.37120 -27.37395 -20.70238 1.000 38.49425 70 GLN B O 1
ATOM 1122 N N . THR B 2 71 ? -5.94318 -25.63124 -20.69605 1.000 33.23409 71 THR B N 1
ATOM 1123 C CA . THR B 2 71 ? -6.58116 -25.01725 -19.53707 1.000 34.04602 71 THR B CA 1
ATOM 1124 C C . THR B 2 71 ? -8.05265 -24.72052 -19.80066 1.000 40.38035 71 THR B C 1
ATOM 1125 O O . THR B 2 71 ? -8.87726 -24.80092 -18.88105 1.000 37.73009 71 THR B O 1
ATOM 1129 N N . GLN B 2 72 ? -8.40607 -24.40547 -21.04908 1.000 35.00289 72 GLN B N 1
ATOM 1130 C CA . GLN B 2 72 ? -9.75990 -23.96636 -21.36876 1.000 37.99218 72 GLN B CA 1
ATOM 1131 C C . GLN B 2 72 ? -10.72714 -25.11481 -21.61267 1.000 40.43371 72 GLN B C 1
ATOM 1132 O O . GLN B 2 72 ? -11.92746 -24.97385 -21.33465 1.000 43.57460 72 GLN B O 1
ATOM 1134 N N . THR B 2 73 ? -10.24350 -26.25210 -22.10973 1.000 39.49136 73 THR B N 1
ATOM 1135 C CA . THR B 2 73 ? -11.10411 -27.38983 -22.43737 1.000 46.72413 73 THR B CA 1
ATOM 1136 C C . THR B 2 73 ? -10.57828 -28.65991 -21.76944 1.000 46.10970 73 THR B C 1
ATOM 1137 O O . THR B 2 73 ? -10.09134 -29.57591 -22.44036 1.000 49.52191 73 THR B O 1
ATOM 1141 N N . PRO B 2 74 ? -10.67177 -28.75806 -20.44708 1.000 46.77931 74 PRO B N 1
ATOM 1142 C CA . PRO B 2 74 ? -10.36873 -30.03511 -19.80183 1.000 47.22018 74 PRO B CA 1
ATOM 1143 C C . PRO B 2 74 ? -11.51404 -31.01240 -20.01083 1.000 52.68412 74 PRO B C 1
ATOM 1144 O O . PRO B 2 74 ? -12.67593 -30.62657 -20.16818 1.000 55.63562 74 PRO B O 1
ATOM 1148 N N . LYS B 2 75 ? -11.16847 -32.29362 -20.04349 1.000 50.07030 75 LYS B N 1
ATOM 1149 C CA . LYS B 2 75 ? -12.14280 -33.36499 -20.17646 1.000 51.70852 75 LYS B CA 1
ATOM 1150 C C . LYS B 2 75 ? -12.12039 -34.19681 -18.90479 1.000 54.07993 75 LYS B C 1
ATOM 1151 O O . LYS B 2 75 ? -11.04556 -34.56546 -18.41999 1.000 58.29158 75 LYS B O 1
ATOM 1153 N N . THR B 2 76 ? -13.29897 -34.47392 -18.36068 1.000 59.58399 76 THR B N 1
ATOM 1154 C CA . THR B 2 76 ? -13.40370 -35.30663 -17.17058 1.000 60.49564 76 THR B CA 1
ATOM 1155 C C . THR B 2 76 ? -13.43554 -36.77754 -17.56250 1.000 63.04661 76 THR B C 1
ATOM 1156 O O . THR B 2 76 ? -13.56613 -37.65426 -16.71033 1.000 67.63431 76 THR B O 1
#

Organism: Amblyomma cajennense (NCBI:txid34607)

Solvent-accessible surface area: 8836 Å² total; per-residue (Å²): 169,141,32,36,59,63,3,17,19,0,5,0,0,1,7,123,73,125,100,13,34,0,6,18,1,103,30,120,4,47,92,26,73,3,97,10,106,98,43,27,42,0,0,56,23,106,119,116,56,10,79,173,12,64,88,54,112,118,77,112,2,31,28,5,80,3,33,112,1,90,14,92,94,86,98,140,148,39,53,0,77,25,20,45,145,51,31,43,1,4,52,63,66,10,149,60,72,13,68,59,80,44,11,52,51,72,58,63,15,97,32,87,57,2,74,46,106,2,4,18,0,86,3,95,83,66,78,70,0,0,0,29,32,175,66,141,46,0,81,71,8,34,94,78,12,69,100,104,118,78,100,108,107,192

B-factor: mean 36.33, std 9.86, range [18.75, 75.2]

Nearest PDB structures (foldseek):
  7so0-assembly1_A  TM=1.012E+00  e=5.016E-16  Amblyomma cajennense
  7s4n-assembly1_A  TM=9.627E-01  e=5.698E-14  Amblyomma cajennense
  3fpr-assembly2_D  TM=9.207E-01  e=4.120E-07  Rhipicephalus sanguineus
  3fpu-assembly1_A  TM=8.786E-01  e=1.805E-07  Rhipicephalus sanguineus
  3fpr-assembly1_A  TM=9.174E-01  e=5.135E-07  Rhipicephalus sanguineus

GO terms:
  GO:0019957 C-C chemokine binding (F, IDA)

Radius of gyration: 16.56 Å; Cα contacts (8 Å, |Δi|>4): 348; chains: 2; bounding box: 47×40×36 Å

Sequence (154 aa):
YDYGTDTCPFPVLANKTNKAKAVGCHQKCNGGDQKLTDGTACYVVERKVWDRMTPMLWYECPLGECKNGVCEDLRKKEDCRKGNAAVTCCYNFTNRKISVQRLASYRRITSSKCPKEAVIFKTIVAKEICADPKQKWVQDSMDHLDKQTQTPKT